Protein AF-A0A134AHN1-F1 (afdb_monomer_lite)

Foldseek 3Di:
DQFDDDPQFTAHPVRFGDAQWDDNVVGIFHDDRRFRDAQWDQDPVGIFGGDSRFGAQADDPQFGGDRRAGQQQFDDSVVGTFGDHRRFRDAQWDQDPVGIFGDDSRFGDFQDDPNFGGDRRDGDCFLADTPQFHGDSNRFGAQAWDDSVPGTFHDHSRHGD

pLDDT: mean 95.88, std 4.8, range [53.56, 98.69]

Structure (mmCIF, N/CA/C/O backbone):
data_AF-A0A134AHN1-F1
#
_entry.id   AF-A0A134AHN1-F1
#
loop_
_atom_site.group_PDB
_atom_site.id
_atom_site.type_symbol
_atom_site.label_atom_id
_atom_site.label_alt_id
_atom_site.label_comp_id
_atom_site.label_asym_id
_atom_site.label_entity_id
_atom_site.label_seq_id
_atom_site.pdbx_PDB_ins_code
_atom_site.Cartn_x
_atom_site.Cartn_y
_atom_site.Cartn_z
_atom_site.occupancy
_atom_site.B_iso_or_equiv
_atom_site.auth_seq_id
_atom_site.auth_comp_id
_atom_site.auth_asym_id
_atom_site.auth_atom_id
_atom_site.pdbx_PDB_model_num
ATOM 1 N N . LYS A 1 1 ? -21.675 -9.552 40.886 1.00 53.56 1 LYS A N 1
ATOM 2 C CA . LYS A 1 1 ? -21.637 -8.445 39.903 1.00 53.56 1 LYS A CA 1
ATOM 3 C C . LYS A 1 1 ? -20.474 -8.734 38.976 1.00 53.56 1 LYS A C 1
ATOM 5 O O . LYS A 1 1 ? -19.363 -8.850 39.470 1.00 53.56 1 LYS A O 1
ATOM 10 N N . GLY A 1 2 ? -20.753 -8.990 37.707 1.00 68.31 2 GLY A N 1
ATOM 11 C CA . GLY A 1 2 ? -19.753 -9.307 36.692 1.00 68.31 2 GLY A CA 1
ATOM 12 C C . GLY A 1 2 ? -20.062 -8.508 35.435 1.00 68.31 2 GLY A C 1
ATOM 13 O O . GLY A 1 2 ? -21.170 -7.985 35.310 1.00 68.31 2 GLY A O 1
ATOM 14 N N . GLN A 1 3 ? -19.077 -8.397 34.551 1.00 81.25 3 GLN A N 1
ATOM 15 C CA . GLN A 1 3 ? -19.270 -7.816 33.227 1.00 81.25 3 GLN A CA 1
ATOM 16 C C . GLN A 1 3 ? -20.392 -8.558 32.498 1.00 81.25 3 GLN A C 1
ATOM 18 O O . GLN A 1 3 ? -20.478 -9.786 32.569 1.00 81.25 3 GLN A O 1
ATOM 23 N N . THR A 1 4 ? -21.297 -7.826 31.856 1.00 89.25 4 THR A N 1
ATOM 24 C CA . THR A 1 4 ? -22.462 -8.437 31.211 1.00 89.25 4 THR A CA 1
ATOM 25 C C . THR A 1 4 ? -23.044 -7.531 30.137 1.00 89.25 4 THR A C 1
ATOM 27 O O . THR A 1 4 ? -22.864 -6.312 30.169 1.00 89.25 4 THR A O 1
ATOM 30 N N . TYR A 1 5 ? -23.765 -8.139 29.200 1.00 92.69 5 TYR A N 1
ATOM 31 C CA . TYR A 1 5 ? -24.588 -7.430 28.233 1.00 92.69 5 TYR A CA 1
ATOM 32 C C . TYR A 1 5 ? -26.025 -7.342 28.747 1.00 92.69 5 TYR A C 1
ATOM 34 O O . TYR A 1 5 ? -26.635 -8.359 29.074 1.00 92.69 5 TYR A O 1
ATOM 42 N N . VAL A 1 6 ? -26.590 -6.137 28.753 1.00 93.00 6 VAL A N 1
ATOM 43 C CA . VAL A 1 6 ? -28.021 -5.907 28.991 1.00 93.00 6 VAL A CA 1
ATOM 44 C C . VAL A 1 6 ? -28.563 -5.114 27.811 1.00 93.00 6 VAL A C 1
ATOM 46 O O . VAL A 1 6 ? -28.124 -3.995 27.566 1.00 93.00 6 VAL A O 1
ATOM 49 N N . ASN A 1 7 ? -29.492 -5.704 27.053 1.00 91.31 7 ASN A N 1
ATOM 50 C CA . ASN A 1 7 ? -30.094 -5.091 25.860 1.00 91.31 7 ASN A CA 1
ATOM 51 C C . ASN A 1 7 ? -29.064 -4.534 24.853 1.00 91.31 7 ASN A C 1
ATOM 53 O O . ASN A 1 7 ? -29.265 -3.472 24.277 1.00 91.31 7 ASN A O 1
ATOM 57 N N . GLY A 1 8 ? -27.946 -5.242 24.660 1.00 89.56 8 GLY A N 1
ATOM 58 C CA . GLY A 1 8 ? -26.881 -4.841 23.731 1.00 89.56 8 GLY A CA 1
ATOM 59 C C . GLY A 1 8 ? -25.847 -3.863 24.300 1.00 89.56 8 GLY A C 1
ATOM 60 O O . GLY A 1 8 ? -24.812 -3.669 23.672 1.00 89.56 8 GLY A O 1
ATOM 61 N N . ILE A 1 9 ? -26.064 -3.323 25.501 1.00 96.19 9 ILE A N 1
ATOM 62 C CA . ILE A 1 9 ? -25.103 -2.459 26.196 1.00 96.19 9 ILE A CA 1
ATOM 63 C C . ILE A 1 9 ? -24.217 -3.313 27.099 1.00 96.19 9 ILE A C 1
ATOM 65 O O . ILE A 1 9 ? -24.713 -4.082 27.926 1.00 96.19 9 ILE A O 1
ATOM 69 N N . PHE A 1 10 ? -22.904 -3.180 26.938 1.00 96.25 10 PHE A N 1
ATOM 70 C CA . PHE A 1 10 ? -21.909 -3.834 27.773 1.00 96.25 10 PHE A CA 1
ATOM 71 C C . PHE A 1 10 ? -21.612 -2.997 29.017 1.00 96.25 10 PHE A C 1
ATOM 73 O O . PHE A 1 10 ? -21.276 -1.813 28.922 1.00 96.25 10 PHE A O 1
ATOM 80 N N . TYR A 1 11 ? -21.714 -3.624 30.185 1.00 95.12 11 TYR A N 1
ATOM 81 C CA . TYR A 1 11 ? -21.464 -2.991 31.475 1.00 95.12 11 TYR A CA 1
ATOM 82 C C . TYR A 1 11 ? -20.178 -3.519 32.107 1.00 95.12 11 TYR A C 1
ATOM 84 O O . TYR A 1 11 ? -19.925 -4.727 32.125 1.00 95.12 11 TYR A O 1
ATOM 92 N N . GLY A 1 12 ? -19.390 -2.602 32.670 1.00 90.12 12 GLY A N 1
ATOM 93 C CA . GLY A 1 12 ? -18.228 -2.918 33.490 1.00 90.12 12 GLY A CA 1
ATOM 94 C C . GLY A 1 12 ? -18.612 -3.552 34.830 1.00 90.12 12 GLY A C 1
ATOM 95 O O . GLY A 1 12 ? -19.778 -3.607 35.227 1.00 90.12 12 GLY A O 1
ATOM 96 N N . SER A 1 13 ? -17.614 -4.023 35.580 1.00 87.31 13 SER A N 1
ATOM 97 C CA . SER A 1 13 ? -17.821 -4.592 36.922 1.00 87.31 13 SER A CA 1
ATOM 98 C C . SER A 1 13 ? -18.361 -3.581 37.944 1.00 87.31 13 SER A C 1
ATOM 100 O O . SER A 1 13 ? -18.943 -3.973 38.956 1.00 87.31 13 SER A O 1
ATOM 102 N N . ASP A 1 14 ? -18.173 -2.291 37.673 1.00 89.00 14 ASP A N 1
ATOM 103 C CA . ASP A 1 14 ? -18.717 -1.153 38.415 1.00 89.00 14 ASP A CA 1
ATOM 104 C C . ASP A 1 14 ? -20.216 -0.908 38.146 1.00 89.00 14 ASP A C 1
ATOM 106 O O . ASP A 1 14 ? -20.850 -0.133 38.861 1.00 89.00 14 ASP A O 1
ATOM 110 N N . GLY A 1 15 ? -20.803 -1.605 37.166 1.00 89.25 15 GLY A N 1
ATOM 111 C CA . GLY A 1 15 ? -22.199 -1.455 36.767 1.00 89.25 15 GLY A CA 1
ATOM 112 C C . GLY A 1 15 ? -22.466 -0.245 35.871 1.00 89.25 15 GLY A C 1
ATOM 113 O O . GLY A 1 15 ? -23.631 0.078 35.650 1.00 89.25 15 GLY A O 1
ATOM 114 N N . GLN A 1 16 ? -21.425 0.417 35.356 1.00 93.44 16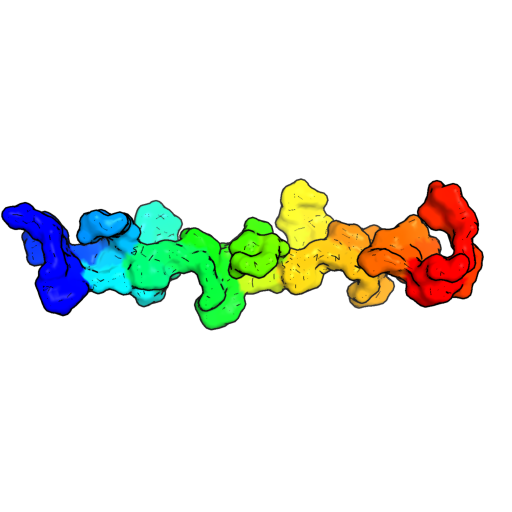 GLN A N 1
ATOM 115 C CA . GLN A 1 16 ? -21.550 1.507 34.387 1.00 93.44 16 GLN A CA 1
ATOM 116 C C . GLN A 1 16 ? -21.363 0.983 32.954 1.00 93.44 16 GLN A C 1
ATOM 118 O O . GLN A 1 16 ? -20.653 -0.010 32.760 1.00 93.44 16 GLN A O 1
ATOM 123 N N . PRO A 1 17 ? -21.973 1.618 31.933 1.00 95.81 17 PRO A N 1
ATOM 124 C CA . PRO A 1 17 ? -21.681 1.296 30.541 1.00 95.81 17 PRO A CA 1
ATOM 125 C C . PRO A 1 17 ? -20.183 1.437 30.254 1.00 95.81 17 PRO A C 1
ATOM 127 O O . PRO A 1 17 ? -19.556 2.437 30.617 1.00 95.81 17 PRO A O 1
ATOM 130 N N . ALA A 1 18 ? -19.612 0.437 29.591 1.00 96.56 18 ALA A N 1
ATOM 131 C CA . ALA A 1 18 ? -18.187 0.383 29.311 1.00 96.56 18 ALA A CA 1
ATOM 132 C C . ALA A 1 18 ? -17.716 1.560 28.441 1.00 96.56 18 ALA A C 1
ATOM 134 O O . ALA A 1 18 ? -18.338 1.911 27.434 1.00 96.56 18 ALA A O 1
ATOM 135 N N . ASN A 1 19 ? -16.589 2.160 28.822 1.00 96.12 19 ASN A N 1
ATOM 136 C CA . ASN A 1 19 ? -15.939 3.243 28.088 1.00 96.12 19 ASN A CA 1
ATOM 137 C C . ASN A 1 19 ? -14.426 3.004 28.053 1.00 96.12 19 ASN A C 1
ATOM 139 O O . ASN A 1 19 ? -13.768 3.049 29.089 1.00 96.12 19 ASN A O 1
ATOM 143 N N . GLY A 1 20 ? -13.878 2.736 26.869 1.00 96.50 20 GLY A N 1
ATOM 144 C CA . GLY A 1 20 ? -12.493 2.298 26.689 1.00 96.50 20 GLY A CA 1
ATOM 145 C C . GLY A 1 20 ? -12.382 0.810 26.357 1.00 96.50 20 GLY A C 1
ATOM 146 O O . GLY A 1 20 ? -13.337 0.193 25.891 1.00 96.50 20 GLY A O 1
ATOM 147 N N . TRP A 1 21 ? -11.202 0.230 26.563 1.00 97.38 21 TRP A N 1
ATOM 148 C CA . TRP A 1 21 ? -10.934 -1.177 26.259 1.00 97.38 21 TRP A CA 1
ATOM 149 C C . TRP A 1 21 ? -11.473 -2.115 27.339 1.00 97.38 21 TRP A C 1
ATOM 151 O O . TRP A 1 21 ? -11.109 -1.987 28.506 1.00 97.38 21 TRP A O 1
ATOM 161 N N . TYR A 1 22 ? -12.282 -3.091 26.934 1.00 96.50 22 TYR A N 1
ATOM 162 C CA . TYR A 1 22 ? -12.762 -4.167 27.799 1.00 96.50 22 TYR A CA 1
ATOM 163 C C . TYR A 1 22 ? -12.719 -5.506 27.068 1.00 96.50 22 TYR A C 1
ATOM 165 O O . TYR A 1 22 ? -12.975 -5.567 25.866 1.00 96.50 22 TYR A O 1
ATOM 173 N N . ASP A 1 23 ? -12.436 -6.576 27.805 1.00 94.88 23 ASP A N 1
ATOM 174 C CA . ASP A 1 23 ? -12.710 -7.943 27.367 1.00 94.88 23 ASP A CA 1
ATOM 175 C C . ASP A 1 23 ? -14.196 -8.247 27.589 1.00 94.88 23 ASP A C 1
ATOM 177 O O . ASP A 1 23 ? -14.688 -8.131 28.711 1.00 94.88 23 ASP A O 1
ATOM 181 N N . ASP A 1 24 ? -14.921 -8.585 26.523 1.00 93.44 24 ASP A N 1
ATOM 182 C CA . ASP A 1 24 ? -16.351 -8.907 26.600 1.00 93.44 24 ASP A CA 1
ATOM 183 C C . ASP A 1 24 ? -16.636 -10.405 26.793 1.00 93.44 24 ASP A C 1
ATOM 185 O O . ASP A 1 24 ? -17.789 -10.835 26.707 1.00 93.44 24 ASP A O 1
ATOM 189 N N . GLY A 1 25 ? -15.587 -11.195 27.039 1.00 91.44 25 GLY A N 1
ATOM 190 C CA . GLY A 1 25 ? -15.628 -12.650 27.151 1.00 91.44 25 GLY A CA 1
ATOM 191 C C . GLY A 1 25 ? -15.324 -13.375 25.840 1.00 91.44 25 GLY A C 1
ATOM 192 O O . GLY A 1 25 ? -15.030 -14.568 25.874 1.00 91.44 25 GLY A O 1
ATOM 193 N N . ASN A 1 26 ? -15.352 -12.680 24.696 1.00 92.00 26 ASN A N 1
ATOM 194 C CA . ASN A 1 26 ? -14.885 -13.221 23.417 1.00 92.00 26 ASN A CA 1
ATOM 195 C C . ASN A 1 26 ? -13.526 -12.639 23.023 1.00 92.00 26 ASN A C 1
ATOM 197 O O . ASN A 1 26 ? -12.647 -13.365 22.558 1.00 92.00 26 ASN A O 1
ATOM 201 N N . ALA A 1 27 ? -13.371 -11.320 23.147 1.00 95.94 27 ALA A N 1
ATOM 202 C CA . ALA A 1 27 ? -12.122 -10.620 22.884 1.00 95.94 27 ALA A CA 1
ATOM 203 C C . ALA A 1 27 ? -12.139 -9.211 23.495 1.00 95.94 27 ALA A C 1
ATOM 205 O O . ALA A 1 27 ? -13.161 -8.708 23.951 1.00 95.94 27 ALA A O 1
ATOM 206 N N . TRP A 1 28 ? -11.004 -8.519 23.389 1.00 97.06 28 TRP A N 1
ATOM 207 C CA . TRP A 1 28 ? -10.896 -7.102 23.729 1.00 97.06 28 TRP A CA 1
ATOM 208 C C . TRP A 1 28 ? -11.559 -6.204 22.686 1.00 97.06 28 TRP A C 1
ATOM 210 O O . TRP A 1 28 ? -11.210 -6.281 21.507 1.00 97.06 28 TRP A O 1
ATOM 220 N N . TYR A 1 29 ? -12.452 -5.314 23.101 1.00 98.00 29 TYR A N 1
ATOM 221 C CA . TYR A 1 29 ? -13.061 -4.296 22.249 1.00 98.00 29 TYR A CA 1
ATOM 222 C C . TYR A 1 29 ? -13.003 -2.925 22.918 1.00 98.00 29 TYR A C 1
ATOM 224 O O . TYR A 1 29 ? -13.057 -2.809 24.141 1.00 98.00 29 TYR A O 1
ATOM 232 N N . PHE A 1 30 ? -12.901 -1.882 22.105 1.00 98.25 30 PHE A N 1
ATOM 233 C CA . PHE A 1 30 ? -13.066 -0.509 22.538 1.00 98.25 30 PHE A CA 1
ATOM 234 C C . PHE A 1 30 ? -14.552 -0.152 22.536 1.00 98.25 30 PHE A C 1
ATOM 236 O O . PHE A 1 30 ? -15.218 -0.190 21.497 1.00 98.25 30 PHE A O 1
ATOM 243 N N . PHE A 1 31 ? -15.060 0.203 23.706 1.00 97.81 31 PHE A N 1
ATOM 244 C CA . PHE A 1 31 ? -16.441 0.588 23.928 1.00 97.81 31 PHE A CA 1
ATOM 245 C C . PHE A 1 31 ? -16.577 2.096 24.114 1.00 97.81 31 PHE A C 1
ATOM 247 O O . PHE A 1 31 ? -15.692 2.760 24.658 1.00 97.81 31 PHE A O 1
ATOM 254 N N . LYS A 1 32 ? -17.724 2.631 23.706 1.00 97.19 32 LYS A N 1
ATOM 255 C CA . LYS A 1 32 ? -18.173 3.980 24.040 1.00 97.19 32 LYS A CA 1
ATOM 256 C C . LYS A 1 32 ? -19.642 3.900 24.425 1.00 97.19 32 LYS A C 1
ATOM 258 O O . LYS A 1 32 ? -20.451 3.406 23.649 1.00 97.19 32 LYS A O 1
ATOM 263 N N . ASN A 1 33 ? -19.978 4.357 25.629 1.00 96.06 33 ASN A N 1
ATOM 264 C CA . ASN A 1 33 ? -21.319 4.226 26.207 1.00 96.06 33 ASN A CA 1
ATOM 265 C C . ASN A 1 33 ? -21.851 2.776 26.199 1.00 96.06 33 ASN A C 1
ATOM 267 O O . ASN A 1 33 ? -23.041 2.545 26.016 1.00 96.06 33 ASN A O 1
ATOM 271 N N . GLY A 1 34 ? -20.961 1.799 26.396 1.00 96.50 34 GLY A N 1
ATOM 272 C CA . GLY A 1 34 ? -21.275 0.370 26.421 1.00 96.50 34 GLY A CA 1
ATOM 273 C C . GLY A 1 34 ? -21.502 -0.282 25.054 1.00 96.50 34 GLY A C 1
ATOM 274 O O . GLY A 1 34 ? -21.751 -1.482 25.003 1.00 96.50 34 GLY A O 1
ATOM 275 N N . GLU A 1 35 ? -21.351 0.447 23.947 1.00 97.44 35 GLU A N 1
ATOM 276 C CA . GLU A 1 35 ? -21.405 -0.106 22.589 1.00 97.44 35 GLU A CA 1
ATOM 277 C C . GLU A 1 35 ? -20.005 -0.215 21.977 1.00 97.44 35 GLU A C 1
ATOM 279 O O . GLU A 1 35 ? -19.138 0.620 22.241 1.00 97.44 35 GLU A O 1
ATOM 284 N N . LYS A 1 36 ? -19.770 -1.230 21.135 1.00 97.69 36 LYS A N 1
ATOM 285 C CA . LYS A 1 36 ? -18.510 -1.373 20.388 1.00 97.69 36 LYS A CA 1
ATOM 286 C C . LYS A 1 36 ? -18.354 -0.193 19.433 1.00 97.69 36 LYS A C 1
ATOM 288 O O . LYS A 1 36 ? -19.121 -0.038 18.484 1.00 97.69 36 LYS A O 1
ATOM 293 N N . HIS A 1 37 ? -17.348 0.639 19.677 1.00 98.19 37 HIS A N 1
ATOM 294 C CA . HIS A 1 37 ? -17.238 1.932 19.009 1.00 98.19 37 HIS A CA 1
ATOM 295 C C . HIS A 1 37 ? -16.854 1.789 17.533 1.00 98.19 37 HIS A C 1
ATOM 297 O O . HIS A 1 37 ? -15.979 0.998 17.176 1.00 98.19 37 HIS A O 1
ATOM 303 N N . THR A 1 38 ? -17.464 2.610 16.681 1.00 98.31 38 THR A N 1
ATOM 304 C CA . THR A 1 38 ? -17.021 2.834 15.301 1.00 98.31 38 THR A CA 1
ATOM 305 C C . THR A 1 38 ? -16.828 4.328 15.091 1.00 98.31 38 THR A C 1
ATOM 307 O O . THR A 1 38 ? -17.692 5.128 15.443 1.00 98.31 38 THR A O 1
ATOM 310 N N . GLY A 1 39 ? -15.685 4.711 14.530 1.00 98.06 39 GLY A N 1
ATOM 311 C CA . GLY A 1 39 ? -15.283 6.105 14.369 1.00 98.06 39 GLY A CA 1
ATOM 312 C C . GLY A 1 39 ? -14.028 6.454 15.161 1.00 98.06 39 GLY A C 1
ATOM 313 O O . GLY A 1 39 ? -13.372 5.596 15.753 1.00 98.06 39 GLY A O 1
ATOM 314 N N . LYS A 1 40 ? -13.686 7.743 15.176 1.00 97.94 40 LYS A N 1
ATOM 315 C CA . LYS A 1 40 ? -12.516 8.244 15.903 1.00 97.94 40 LYS A CA 1
ATOM 316 C C . LYS A 1 40 ? -12.738 8.231 17.416 1.00 97.94 40 LYS A C 1
ATOM 318 O O . LYS A 1 40 ? -13.822 8.581 17.889 1.00 97.94 40 LYS A O 1
ATOM 323 N N . ALA A 1 41 ? -11.715 7.851 18.169 1.00 97.88 41 ALA A N 1
ATOM 324 C CA . ALA A 1 41 ? -11.631 8.014 19.619 1.00 97.88 41 ALA A CA 1
ATOM 325 C C . ALA A 1 41 ? -10.160 8.061 20.058 1.00 97.88 41 ALA A C 1
ATOM 327 O O . ALA A 1 41 ? -9.264 7.773 19.269 1.00 97.88 41 ALA A O 1
ATOM 328 N N . VAL A 1 42 ? -9.914 8.446 21.310 1.00 97.56 42 VAL A N 1
ATOM 329 C CA . VAL A 1 42 ? -8.570 8.481 21.896 1.00 97.56 42 VAL A CA 1
ATOM 330 C C . VAL A 1 42 ? -8.436 7.348 22.901 1.00 97.56 42 VAL A C 1
ATOM 332 O O . VAL A 1 42 ? -9.312 7.164 23.746 1.00 97.56 42 VAL A O 1
ATOM 335 N N . ASP A 1 43 ? -7.331 6.616 22.822 1.00 96.50 43 ASP A N 1
ATOM 336 C CA . ASP A 1 43 ? -6.911 5.664 23.846 1.00 96.50 43 ASP A CA 1
ATOM 337 C C . ASP A 1 43 ? -5.432 5.868 24.214 1.00 96.50 43 ASP A C 1
ATOM 339 O O . ASP A 1 43 ? -4.836 6.898 23.888 1.00 96.50 43 ASP A O 1
ATOM 343 N N . GLY A 1 44 ? -4.826 4.898 24.907 1.00 96.94 44 GLY A N 1
ATOM 344 C CA . GLY A 1 44 ? -3.417 4.964 25.310 1.00 96.94 44 GLY A CA 1
ATOM 345 C C . GLY A 1 44 ? -2.421 5.121 24.151 1.00 96.94 44 GLY A C 1
ATOM 346 O O . GLY A 1 44 ? -1.287 5.526 24.386 1.00 96.94 44 GLY A O 1
ATOM 347 N N . ASN A 1 45 ? -2.834 4.857 22.909 1.00 96.62 45 ASN A N 1
ATOM 348 C CA . ASN A 1 45 ? -2.002 4.958 21.713 1.00 96.62 45 ASN A CA 1
ATOM 349 C C . ASN A 1 45 ? -2.269 6.240 20.884 1.00 96.62 45 ASN A C 1
ATOM 351 O O . ASN A 1 45 ? -1.668 6.420 19.811 1.00 96.62 45 ASN A O 1
ATOM 355 N N . GLY A 1 46 ? -3.127 7.141 21.381 1.00 97.25 46 GLY A N 1
ATOM 356 C CA . GLY A 1 46 ? -3.480 8.427 20.767 1.00 97.25 46 GLY A CA 1
ATOM 357 C C . GLY A 1 46 ? -4.845 8.423 20.070 1.00 97.25 46 GLY A C 1
ATOM 358 O O . GLY A 1 46 ? -5.701 7.600 20.381 1.00 97.25 46 GLY A O 1
ATOM 359 N N . GLU A 1 47 ? -5.066 9.361 19.138 1.00 97.75 47 GLU A N 1
ATOM 360 C CA . GLU A 1 47 ? -6.252 9.330 18.264 1.00 97.75 47 GLU A CA 1
ATOM 361 C C . GLU A 1 47 ? -6.169 8.119 17.328 1.00 97.75 47 GLU A C 1
ATOM 363 O O . GLU A 1 47 ? -5.197 7.950 16.588 1.00 97.75 47 GLU A O 1
ATOM 368 N N . MET A 1 48 ? -7.218 7.305 17.362 1.00 98.38 48 MET A N 1
ATOM 369 C CA . MET A 1 48 ? -7.379 6.080 16.596 1.00 98.38 48 MET A CA 1
ATOM 370 C C . MET A 1 48 ? -8.748 6.056 15.928 1.00 98.38 48 MET A C 1
ATOM 372 O O . MET A 1 48 ? -9.718 6.611 16.445 1.00 98.38 48 MET A O 1
ATOM 376 N N . TYR A 1 49 ? -8.846 5.366 14.797 1.00 98.56 49 TYR A N 1
ATOM 377 C CA . TYR A 1 49 ? -10.116 4.999 14.190 1.00 98.56 49 TYR A CA 1
ATOM 378 C C . TYR A 1 49 ? -10.471 3.559 14.554 1.00 98.56 49 TYR A C 1
ATOM 380 O O . TYR A 1 49 ? -9.655 2.646 14.402 1.00 98.56 49 TYR A O 1
ATOM 388 N N . PHE A 1 50 ? -11.706 3.355 15.001 1.00 98.62 50 PHE A N 1
ATOM 389 C CA . PHE A 1 50 ? -12.237 2.051 15.371 1.00 98.62 50 PHE A CA 1
ATOM 390 C C . PHE A 1 50 ? -13.313 1.589 14.389 1.00 98.62 50 PHE A C 1
ATOM 392 O O . PHE A 1 50 ? -14.081 2.399 13.870 1.00 98.62 50 PHE A O 1
ATOM 399 N N . ILE A 1 51 ? -13.383 0.282 14.155 1.00 98.19 51 ILE A N 1
ATOM 400 C CA . ILE A 1 51 ? -14.471 -0.397 13.450 1.00 98.19 51 ILE A CA 1
ATOM 401 C C . ILE A 1 51 ? -14.944 -1.524 14.359 1.00 98.19 51 ILE A C 1
ATOM 403 O O . ILE A 1 51 ? -14.179 -2.441 14.661 1.00 98.19 51 ILE A O 1
ATOM 407 N N . ASN A 1 52 ? -16.195 -1.443 14.814 1.00 97.38 52 ASN A N 1
ATOM 408 C CA . ASN A 1 52 ? -16.803 -2.423 15.716 1.00 97.38 52 ASN A CA 1
ATOM 409 C C . ASN A 1 52 ? -15.909 -2.754 16.933 1.00 97.38 52 ASN A C 1
ATOM 411 O O . ASN A 1 52 ? -15.655 -3.915 17.262 1.00 97.38 52 ASN A O 1
ATOM 415 N N . GLY A 1 53 ? -15.368 -1.714 17.571 1.00 97.88 53 GLY A N 1
ATOM 416 C CA . GLY A 1 53 ? -14.519 -1.805 18.757 1.00 97.88 53 GLY A CA 1
ATOM 417 C C . GLY A 1 53 ? -13.109 -2.352 18.511 1.00 97.88 53 GLY A C 1
ATOM 418 O O . GLY A 1 53 ? -12.395 -2.628 19.468 1.00 97.88 53 GLY A O 1
ATOM 419 N N . LYS A 1 54 ? -12.672 -2.520 17.262 1.00 98.50 54 LYS A N 1
ATOM 420 C CA . LYS A 1 54 ? -11.290 -2.888 16.914 1.00 98.50 54 LYS A CA 1
ATOM 421 C C . LYS A 1 54 ? -10.609 -1.745 16.183 1.00 98.50 54 LYS A C 1
ATOM 423 O O . LYS A 1 54 ? -11.277 -0.963 15.518 1.00 98.50 54 LYS A O 1
ATOM 428 N N . TYR A 1 55 ? -9.285 -1.668 16.256 1.00 98.50 55 TYR A N 1
ATOM 429 C CA . TYR A 1 55 ? -8.535 -0.736 15.422 1.00 98.50 55 TYR A CA 1
ATOM 430 C C . TYR A 1 55 ? -8.791 -0.977 13.933 1.00 98.50 55 TYR A C 1
ATOM 432 O O . TYR A 1 55 ? -8.744 -2.112 13.451 1.00 98.50 55 TYR A O 1
ATOM 440 N N . ALA A 1 56 ? -9.041 0.110 13.206 1.00 98.38 56 ALA A N 1
ATOM 441 C CA . ALA A 1 56 ? -9.300 0.068 11.780 1.00 98.38 56 ALA A CA 1
ATOM 442 C C . ALA A 1 56 ? -8.086 -0.472 11.008 1.00 98.38 56 ALA A C 1
ATOM 444 O O . ALA A 1 56 ? -6.954 -0.029 11.197 1.00 98.38 56 ALA A O 1
ATOM 445 N N . ASN A 1 57 ? -8.364 -1.418 10.118 1.00 97.88 57 ASN A N 1
ATOM 446 C CA . ASN A 1 57 ? -7.437 -2.004 9.153 1.00 97.88 57 ASN A CA 1
ATOM 447 C C . ASN A 1 57 ? -8.134 -2.037 7.781 1.00 97.88 57 ASN A C 1
ATOM 449 O O . ASN A 1 57 ? -8.344 -3.097 7.196 1.00 97.88 57 ASN A O 1
ATOM 453 N N . ALA A 1 58 ? -8.639 -0.883 7.344 1.00 97.88 58 ALA A N 1
ATOM 454 C CA . ALA A 1 58 ? -9.552 -0.768 6.213 1.00 97.88 58 ALA A CA 1
ATOM 455 C C . ALA A 1 58 ? -9.519 0.635 5.598 1.00 97.88 58 ALA A C 1
ATOM 457 O O . ALA A 1 58 ? -9.004 1.586 6.190 1.00 97.88 58 ALA A O 1
ATOM 458 N N . TYR A 1 59 ? -10.113 0.756 4.413 1.00 98.25 59 TYR A N 1
ATOM 459 C CA . TYR A 1 59 ? -10.399 2.043 3.794 1.00 98.25 59 TYR A CA 1
ATOM 460 C C . TYR A 1 59 ? -11.639 2.679 4.415 1.00 98.25 59 TYR A C 1
ATOM 462 O O . TYR A 1 59 ? -12.699 2.056 4.465 1.00 98.25 59 TYR A O 1
ATOM 470 N N . ILE A 1 60 ? -11.506 3.931 4.834 1.00 97.88 60 ILE A N 1
ATOM 471 C CA . ILE A 1 60 ? -12.587 4.777 5.336 1.00 97.88 60 ILE A CA 1
ATOM 472 C C . ILE A 1 60 ? -12.488 6.094 4.573 1.00 97.88 60 ILE A C 1
ATOM 474 O O . ILE A 1 60 ? -11.439 6.736 4.596 1.00 97.88 60 ILE A O 1
ATOM 478 N N . ASP A 1 61 ? -13.542 6.457 3.843 1.00 96.31 61 ASP A N 1
ATOM 479 C CA . ASP A 1 61 ? -13.590 7.668 3.009 1.00 96.31 61 ASP A CA 1
ATOM 480 C C . ASP A 1 61 ? -12.380 7.814 2.062 1.00 96.31 61 ASP A C 1
ATOM 482 O O . ASP A 1 61 ? -11.824 8.892 1.865 1.00 96.31 61 ASP A O 1
ATOM 486 N N . GLY A 1 62 ? -11.937 6.691 1.485 1.00 96.50 62 GLY A N 1
ATOM 487 C CA . GLY A 1 62 ? -10.798 6.637 0.561 1.00 96.50 62 GLY A CA 1
ATOM 488 C C . GLY A 1 62 ? -9.416 6.654 1.225 1.00 96.50 62 GLY A C 1
ATOM 489 O O . GLY A 1 62 ? -8.417 6.463 0.533 1.00 96.50 62 GLY A O 1
ATOM 490 N N . LEU A 1 63 ? -9.339 6.806 2.548 1.00 98.25 63 LEU A N 1
ATOM 491 C CA . LEU A 1 63 ? -8.092 6.773 3.308 1.00 98.25 63 LEU A CA 1
ATOM 492 C C . LEU A 1 63 ? -7.887 5.399 3.940 1.00 98.25 63 LEU A C 1
ATOM 494 O O . LEU A 1 63 ? -8.769 4.873 4.620 1.00 98.25 63 LEU A O 1
ATOM 498 N N . PHE A 1 64 ? -6.714 4.810 3.732 1.00 98.62 64 PHE A N 1
ATOM 499 C CA . PHE A 1 64 ? -6.353 3.545 4.349 1.00 98.62 64 PHE A CA 1
ATOM 500 C C . PHE A 1 64 ? -5.870 3.755 5.781 1.00 98.62 64 PHE A C 1
ATOM 502 O O . PHE A 1 64 ? -4.889 4.466 6.035 1.00 98.62 64 PHE A O 1
ATOM 509 N N . TYR A 1 65 ? -6.547 3.088 6.708 1.00 98.62 65 TYR A N 1
ATOM 510 C CA . TYR A 1 65 ? -6.128 2.978 8.092 1.00 98.62 65 TYR A CA 1
ATOM 511 C C . TYR A 1 65 ? -5.458 1.629 8.326 1.00 98.62 65 TYR A C 1
ATOM 513 O O . TYR A 1 65 ? -5.987 0.589 7.933 1.00 98.62 65 TYR A O 1
ATOM 521 N N . LYS A 1 66 ? -4.316 1.659 9.008 1.00 98.12 66 LYS A N 1
ATOM 522 C CA . LYS A 1 66 ? -3.584 0.501 9.505 1.00 98.12 66 LYS A CA 1
ATOM 523 C C . LYS A 1 66 ? -3.434 0.648 11.013 1.00 98.12 66 LYS A C 1
ATOM 525 O O . LYS A 1 66 ? -2.932 1.667 11.486 1.00 98.12 66 LYS A O 1
ATOM 530 N N . ASP A 1 67 ? -3.903 -0.350 11.753 1.00 97.44 67 ASP A N 1
ATOM 531 C CA . ASP A 1 67 ? -3.864 -0.372 13.219 1.00 97.44 67 ASP A CA 1
ATOM 532 C C . ASP A 1 67 ? -4.412 0.920 13.851 1.00 97.44 67 ASP A C 1
ATOM 534 O O . ASP A 1 67 ? -3.851 1.489 14.784 1.00 97.44 67 ASP A O 1
ATOM 538 N N . GLY A 1 68 ? -5.530 1.400 13.299 1.00 98.12 68 GLY A N 1
ATOM 539 C CA . GLY A 1 68 ? -6.260 2.562 13.800 1.00 98.12 68 GLY A CA 1
ATOM 540 C C . GLY A 1 68 ? -5.680 3.911 13.376 1.00 98.12 68 GLY A C 1
ATOM 541 O O . GLY A 1 68 ? -6.343 4.927 13.575 1.00 98.12 68 GLY A O 1
ATOM 542 N N . LYS A 1 69 ? -4.509 3.954 12.729 1.00 98.38 69 LYS A N 1
ATOM 543 C CA . LYS A 1 69 ? -3.884 5.189 12.224 1.00 98.38 69 LYS A CA 1
ATOM 544 C C . LYS A 1 69 ? -3.896 5.241 10.707 1.00 98.38 69 LYS A C 1
ATOM 546 O O . LYS A 1 69 ? -3.922 4.211 10.045 1.00 98.38 69 LYS A O 1
ATOM 551 N N . LEU A 1 70 ? -3.834 6.446 10.144 1.00 98.38 70 LEU A N 1
ATOM 552 C CA . LEU A 1 70 ? -3.595 6.600 8.710 1.00 98.38 70 LEU A CA 1
ATOM 553 C C . LEU A 1 70 ? -2.266 5.938 8.340 1.00 98.38 70 LEU A C 1
ATOM 555 O O . LEU A 1 70 ? -1.236 6.210 8.966 1.00 98.38 70 LEU A O 1
ATOM 559 N N . ALA A 1 71 ? -2.291 5.091 7.314 1.00 98.50 71 ALA A N 1
ATOM 560 C CA . ALA A 1 71 ? -1.092 4.443 6.812 1.00 98.50 71 ALA A CA 1
ATOM 561 C C . ALA A 1 71 ? -0.097 5.495 6.291 1.00 98.50 71 ALA A C 1
ATOM 563 O O . ALA A 1 71 ? -0.442 6.358 5.487 1.00 98.50 71 ALA A O 1
ATOM 564 N N . ASN A 1 72 ? 1.143 5.439 6.769 1.00 97.88 72 ASN A N 1
ATOM 565 C CA . ASN A 1 72 ? 2.191 6.424 6.465 1.00 97.88 72 ASN A CA 1
ATOM 566 C C . ASN A 1 72 ? 3.519 5.759 6.078 1.00 97.88 72 ASN A C 1
ATOM 568 O O . ASN A 1 72 ? 4.596 6.314 6.288 1.00 97.88 72 ASN A O 1
ATOM 572 N N . TRP A 1 73 ? 3.444 4.530 5.571 1.00 98.25 73 TRP A N 1
ATOM 573 C CA . TRP A 1 73 ? 4.595 3.750 5.145 1.00 98.25 73 TRP A CA 1
ATOM 574 C C . TRP A 1 73 ? 4.156 2.635 4.193 1.00 98.25 73 TRP A C 1
ATOM 576 O O . TRP A 1 73 ? 3.013 2.603 3.737 1.00 98.25 73 TRP A O 1
ATOM 586 N N . TRP A 1 74 ? 5.054 1.694 3.916 1.00 98.38 74 TRP A N 1
ATOM 587 C CA . TRP A 1 74 ? 4.691 0.403 3.348 1.00 98.38 74 TRP A CA 1
ATOM 588 C C . TRP A 1 74 ? 3.691 -0.325 4.253 1.00 98.38 74 TRP A C 1
ATOM 590 O O . TRP A 1 74 ? 3.993 -0.622 5.409 1.00 98.38 74 TRP A O 1
ATOM 600 N N . CYS A 1 75 ? 2.507 -0.617 3.725 1.00 97.94 75 CYS A N 1
ATOM 601 C CA . CYS A 1 75 ? 1.472 -1.402 4.390 1.00 97.94 75 CYS A CA 1
ATOM 602 C C . CYS A 1 75 ? 0.837 -2.380 3.399 1.00 97.94 75 CYS A C 1
ATOM 604 O O . CYS A 1 75 ? 0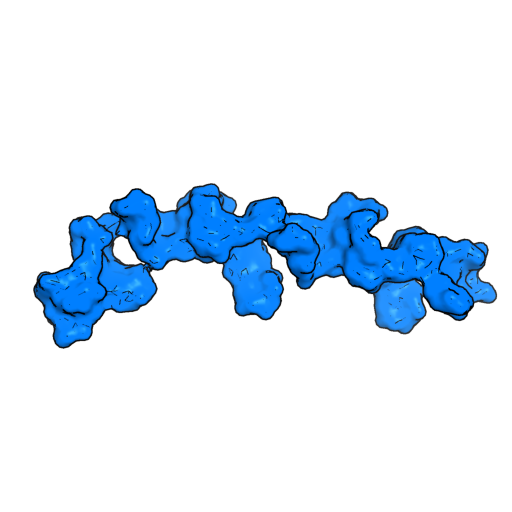.677 -2.057 2.221 1.00 97.94 75 CYS A O 1
ATOM 606 N N . ASP A 1 76 ? 0.446 -3.552 3.889 1.00 97.81 76 ASP A N 1
ATOM 607 C CA . ASP A 1 76 ? -0.448 -4.456 3.167 1.00 97.81 76 ASP A CA 1
ATOM 608 C C . ASP A 1 76 ? -1.902 -4.005 3.371 1.00 97.81 76 ASP A C 1
ATOM 610 O O . ASP A 1 76 ? -2.368 -3.906 4.512 1.00 97.81 76 ASP A O 1
ATOM 614 N N . ASP A 1 77 ? -2.595 -3.698 2.271 1.00 97.44 77 ASP A N 1
ATOM 615 C CA . ASP A 1 77 ? -4.003 -3.280 2.269 1.00 97.44 77 ASP A CA 1
ATOM 616 C C . ASP A 1 77 ? -4.996 -4.448 2.130 1.00 97.44 77 ASP A C 1
ATOM 618 O O . ASP A 1 77 ? -6.199 -4.231 1.974 1.00 97.44 77 ASP A O 1
ATOM 622 N N . GLY A 1 78 ? -4.496 -5.687 2.167 1.00 96.31 78 GLY A N 1
ATOM 623 C CA . GLY A 1 78 ? -5.254 -6.914 1.932 1.00 96.31 78 GLY A CA 1
ATOM 624 C C . GLY A 1 78 ? -5.250 -7.369 0.470 1.00 96.31 78 GLY A C 1
ATOM 625 O O . GLY A 1 78 ? -5.710 -8.473 0.182 1.00 96.31 78 GLY A O 1
ATOM 626 N N . LYS A 1 79 ? -4.734 -6.553 -0.460 1.00 96.69 79 LYS A N 1
ATOM 627 C CA . LYS A 1 79 ? -4.489 -6.947 -1.857 1.00 96.69 79 LYS A CA 1
ATOM 628 C C . LYS A 1 79 ? -3.002 -7.110 -2.132 1.00 96.69 79 LYS A C 1
ATOM 630 O O . LYS A 1 79 ? -2.607 -8.069 -2.791 1.00 96.69 79 LYS A O 1
ATOM 635 N N . ALA A 1 80 ? -2.192 -6.154 -1.684 1.00 97.94 80 ALA A N 1
ATOM 636 C CA . ALA A 1 80 ? -0.738 -6.200 -1.772 1.00 97.94 80 ALA A CA 1
ATOM 637 C C . ALA A 1 80 ? -0.098 -5.137 -0.863 1.00 97.94 80 ALA A C 1
ATOM 639 O O . ALA A 1 80 ? -0.765 -4.289 -0.279 1.00 97.94 80 ALA A O 1
ATOM 640 N N . TRP A 1 81 ? 1.234 -5.120 -0.836 1.00 98.12 81 TRP A N 1
ATOM 641 C CA . TRP A 1 81 ? 2.017 -4.060 -0.201 1.00 98.12 81 TRP A CA 1
ATOM 642 C C . TRP A 1 81 ? 2.032 -2.773 -1.022 1.00 98.12 81 TRP A C 1
ATOM 644 O O . TRP A 1 81 ? 2.446 -2.797 -2.180 1.00 98.12 81 TRP A O 1
ATOM 654 N N . TYR A 1 82 ? 1.674 -1.642 -0.428 1.00 98.69 82 TYR A N 1
ATOM 655 C CA . TYR A 1 82 ? 1.770 -0.324 -1.056 1.00 98.69 82 TYR A CA 1
ATOM 656 C C . TYR A 1 82 ? 2.416 0.676 -0.103 1.00 98.69 82 TYR A C 1
ATOM 658 O O . TYR A 1 82 ? 2.270 0.570 1.111 1.00 98.69 82 TYR A O 1
ATOM 666 N N . PHE A 1 83 ? 3.130 1.648 -0.653 1.00 98.69 83 PHE A N 1
ATOM 667 C CA . PHE A 1 83 ? 3.655 2.785 0.078 1.00 98.69 83 PHE A CA 1
ATOM 668 C C . PHE A 1 83 ? 2.565 3.847 0.205 1.00 98.69 83 PHE A C 1
ATOM 670 O O . PHE A 1 83 ? 2.057 4.354 -0.800 1.00 98.69 83 PHE A O 1
ATOM 677 N N . PHE A 1 84 ? 2.206 4.170 1.442 1.00 98.69 84 PHE A N 1
ATOM 678 C CA . PHE A 1 84 ? 1.184 5.152 1.764 1.00 98.69 84 PHE A CA 1
ATOM 679 C C . PHE A 1 84 ? 1.786 6.423 2.358 1.00 98.69 84 PHE A C 1
ATOM 681 O O . PHE A 1 84 ? 2.765 6.379 3.101 1.00 98.69 84 PHE A O 1
ATOM 688 N N . GLN A 1 85 ? 1.135 7.548 2.088 1.00 98.06 85 GLN A N 1
ATOM 689 C CA . GLN A 1 85 ? 1.305 8.793 2.826 1.00 98.06 85 GLN A CA 1
ATOM 690 C C . GLN A 1 85 ? -0.076 9.320 3.195 1.00 98.06 85 GLN A C 1
ATOM 692 O O . GLN A 1 85 ? -0.952 9.442 2.341 1.00 98.06 85 GLN A O 1
ATOM 697 N N . SER A 1 86 ? -0.288 9.596 4.478 1.00 97.44 86 SER A N 1
ATOM 698 C CA . SER A 1 86 ? -1.561 10.064 5.031 1.00 97.44 86 SER A CA 1
ATOM 699 C C . SER A 1 86 ? -2.763 9.204 4.613 1.00 97.44 86 SER A C 1
ATOM 701 O O . SER A 1 86 ? -3.840 9.719 4.336 1.00 97.44 86 SER A O 1
ATOM 703 N N . GLY A 1 87 ? -2.579 7.882 4.550 1.00 98.12 87 GLY A N 1
ATOM 704 C CA . GLY A 1 87 ? -3.601 6.908 4.159 1.00 98.12 87 GLY A CA 1
ATOM 705 C C . GLY A 1 87 ? -3.839 6.788 2.652 1.00 98.12 87 GLY A C 1
ATOM 706 O O . GLY A 1 87 ? -4.665 5.982 2.234 1.00 98.12 87 GLY A O 1
ATOM 707 N N . ILE A 1 88 ? -3.115 7.530 1.815 1.00 98.38 88 ILE A N 1
ATOM 708 C CA . ILE A 1 88 ? -3.261 7.506 0.354 1.00 98.38 88 ILE A CA 1
ATOM 709 C C . ILE A 1 88 ? -2.072 6.768 -0.259 1.00 98.38 88 ILE A C 1
ATOM 711 O O . ILE A 1 88 ? -0.934 6.968 0.163 1.00 98.38 88 ILE A O 1
ATOM 715 N N . LYS A 1 89 ? -2.317 5.913 -1.260 1.00 98.56 89 LYS A N 1
ATOM 716 C CA . LYS A 1 89 ? -1.238 5.291 -2.043 1.00 98.56 89 LYS A CA 1
ATOM 717 C C . LYS A 1 89 ? -0.421 6.388 -2.715 1.00 98.56 89 LYS A C 1
ATOM 719 O O . LYS A 1 89 ? -0.959 7.187 -3.480 1.00 98.56 89 LYS A O 1
ATOM 724 N N . HIS A 1 90 ? 0.866 6.443 -2.399 1.00 98.38 90 HIS A N 1
ATOM 725 C CA . HIS A 1 90 ? 1.693 7.580 -2.773 1.00 98.38 90 HIS A CA 1
ATOM 726 C C . HIS A 1 90 ? 1.952 7.640 -4.277 1.00 98.38 90 HIS A C 1
ATOM 728 O O . HIS A 1 90 ? 2.243 6.625 -4.911 1.00 98.38 90 HIS A O 1
ATOM 734 N N . ASN A 1 91 ? 1.924 8.852 -4.820 1.00 98.00 91 ASN A N 1
ATOM 735 C CA . ASN A 1 91 ? 2.309 9.161 -6.188 1.00 98.00 91 ASN A CA 1
ATOM 736 C C . ASN A 1 91 ? 3.366 10.273 -6.154 1.00 98.00 91 ASN A C 1
ATOM 738 O O . ASN A 1 91 ? 3.195 11.292 -5.485 1.00 98.00 91 ASN A O 1
ATOM 742 N N . GLY A 1 92 ? 4.464 10.093 -6.884 1.00 97.94 92 GLY A N 1
ATOM 743 C CA . GLY A 1 92 ? 5.584 11.031 -6.900 1.00 97.94 92 GLY A CA 1
ATOM 744 C C . GLY A 1 92 ? 6.764 10.602 -6.027 1.00 97.94 92 GLY A C 1
ATOM 745 O O . GLY A 1 92 ? 6.949 9.426 -5.727 1.00 97.94 92 GLY A O 1
ATOM 746 N N . PHE A 1 93 ? 7.628 11.549 -5.651 1.00 97.94 93 PHE A N 1
ATOM 747 C CA . PHE A 1 93 ? 8.819 11.226 -4.862 1.00 97.94 93 PHE A CA 1
ATOM 748 C C . PHE A 1 93 ? 8.472 10.953 -3.397 1.00 97.94 93 PHE A C 1
ATOM 750 O O . PHE A 1 93 ? 7.824 11.771 -2.752 1.00 97.94 93 PHE A O 1
ATOM 757 N N . GLY A 1 94 ? 8.951 9.834 -2.865 1.00 97.44 94 GLY A N 1
ATOM 758 C CA . GLY A 1 94 ? 8.899 9.477 -1.448 1.00 97.44 94 GLY A CA 1
ATOM 759 C C . GLY A 1 94 ? 10.255 8.960 -0.977 1.00 97.44 94 GLY A C 1
ATOM 760 O O . GLY A 1 94 ? 11.129 8.670 -1.797 1.00 97.44 94 GLY A O 1
ATOM 761 N N . THR A 1 95 ? 10.434 8.852 0.335 1.00 97.75 95 THR A N 1
ATOM 762 C CA . THR A 1 95 ? 11.640 8.277 0.938 1.00 97.75 95 THR A CA 1
ATOM 763 C C . THR A 1 95 ? 11.233 7.095 1.791 1.00 97.75 95 THR A C 1
ATOM 765 O O . THR A 1 95 ? 10.397 7.245 2.679 1.00 97.75 95 THR A O 1
ATOM 768 N N . ASP A 1 96 ? 11.841 5.945 1.526 1.00 97.44 96 ASP A N 1
ATOM 769 C CA . ASP A 1 96 ? 11.741 4.773 2.383 1.00 97.44 96 ASP A CA 1
ATOM 770 C C . ASP A 1 96 ? 13.130 4.275 2.811 1.00 97.44 96 ASP A C 1
ATOM 772 O O . ASP A 1 96 ? 14.123 4.998 2.693 1.00 97.44 96 ASP A O 1
ATOM 776 N N . ALA A 1 97 ? 13.212 3.047 3.328 1.00 97.75 97 ALA A N 1
ATOM 777 C CA . ALA A 1 97 ? 14.474 2.442 3.752 1.00 97.75 97 ALA A CA 1
ATOM 778 C C . ALA A 1 97 ? 15.512 2.318 2.616 1.00 97.75 97 ALA A C 1
ATOM 780 O O . ALA A 1 97 ? 16.709 2.297 2.887 1.00 97.75 97 ALA A O 1
ATOM 781 N N . ASN A 1 98 ? 15.082 2.292 1.349 1.00 97.12 98 ASN A N 1
ATOM 782 C CA . ASN A 1 98 ? 15.966 2.262 0.183 1.00 97.12 98 ASN A CA 1
ATOM 783 C C . ASN A 1 98 ? 16.369 3.674 -0.291 1.00 97.12 98 ASN A C 1
ATOM 785 O O . ASN A 1 98 ? 17.076 3.826 -1.295 1.00 97.12 98 ASN A O 1
ATOM 789 N N . GLY A 1 99 ? 15.938 4.719 0.418 1.00 97.81 99 GLY A N 1
ATOM 790 C CA . GLY A 1 99 ? 16.187 6.120 0.106 1.00 97.81 99 GLY A CA 1
ATOM 791 C C . GLY A 1 99 ? 15.081 6.739 -0.745 1.00 97.81 99 GLY A C 1
ATOM 792 O O . GLY A 1 99 ? 13.941 6.278 -0.775 1.00 97.81 99 GLY A O 1
ATOM 793 N N . ARG A 1 100 ? 15.408 7.832 -1.440 1.00 98.00 100 ARG A N 1
ATOM 794 C CA . ARG A 1 100 ? 14.437 8.547 -2.276 1.00 98.00 100 ARG A CA 1
ATOM 795 C C . ARG A 1 100 ? 14.097 7.724 -3.522 1.00 98.00 100 ARG A C 1
ATOM 797 O O . ARG A 1 100 ? 15.000 7.297 -4.245 1.00 98.00 100 ARG A O 1
ATOM 804 N N . ARG A 1 101 ? 12.805 7.529 -3.782 1.00 98.31 101 ARG A N 1
ATOM 805 C CA . ARG A 1 101 ? 12.244 6.784 -4.920 1.00 98.31 101 ARG A CA 1
ATOM 806 C C . ARG A 1 101 ? 11.043 7.517 -5.501 1.00 98.31 101 ARG A C 1
ATOM 808 O O . ARG A 1 101 ? 10.415 8.324 -4.821 1.00 98.31 101 ARG A O 1
ATOM 815 N N . TYR A 1 102 ? 10.751 7.269 -6.771 1.00 98.38 102 TYR A N 1
ATOM 816 C CA . TYR A 1 102 ? 9.534 7.718 -7.436 1.00 98.38 102 TYR A CA 1
ATOM 817 C C . TYR A 1 102 ? 8.490 6.604 -7.381 1.00 98.38 102 TYR A C 1
ATOM 819 O O . TYR A 1 102 ? 8.789 5.456 -7.716 1.00 98.38 102 TYR A O 1
ATOM 827 N N . PHE A 1 103 ? 7.285 6.944 -6.941 1.00 98.56 103 PHE A N 1
ATOM 828 C CA . PHE A 1 103 ? 6.182 6.020 -6.738 1.00 98.56 103 PHE A CA 1
ATOM 829 C C . PHE A 1 103 ? 5.034 6.322 -7.691 1.00 98.56 103 PHE A C 1
ATOM 831 O O . PHE A 1 103 ? 4.770 7.485 -8.000 1.00 98.56 103 PHE A O 1
ATOM 838 N N . ILE A 1 104 ? 4.351 5.266 -8.118 1.00 98.19 104 ILE A N 1
ATOM 839 C CA . ILE A 1 104 ? 3.100 5.309 -8.868 1.00 98.19 104 ILE A CA 1
ATOM 840 C C . ILE A 1 104 ? 2.137 4.345 -8.188 1.00 98.19 104 ILE A C 1
ATOM 842 O O . ILE A 1 104 ? 2.467 3.173 -8.000 1.00 98.19 104 ILE A O 1
ATOM 846 N N . ASP A 1 105 ? 0.991 4.862 -7.755 1.00 97.44 105 ASP A N 1
ATOM 847 C CA . ASP A 1 105 ? -0.038 4.130 -7.011 1.00 97.44 105 ASP A CA 1
ATOM 848 C C . ASP A 1 105 ? 0.522 3.289 -5.854 1.00 97.44 105 ASP A C 1
ATOM 850 O O . ASP A 1 105 ? 0.149 2.135 -5.634 1.00 97.44 105 ASP A O 1
ATOM 854 N N . GLY A 1 106 ? 1.449 3.879 -5.094 1.00 98.25 106 GLY A N 1
ATOM 855 C CA . GLY A 1 106 ? 2.077 3.256 -3.932 1.00 98.25 106 GLY A CA 1
ATOM 856 C C . GLY A 1 106 ? 3.066 2.139 -4.272 1.00 98.25 106 GLY A C 1
ATOM 857 O O . GLY A 1 106 ? 3.474 1.396 -3.385 1.00 98.25 106 GLY A O 1
ATOM 858 N N . LYS A 1 107 ? 3.477 1.984 -5.530 1.00 98.44 107 LYS A N 1
ATOM 859 C CA . LYS A 1 107 ? 4.548 1.067 -5.946 1.00 98.44 107 LYS A CA 1
ATOM 860 C C . LYS A 1 107 ? 5.727 1.861 -6.474 1.00 98.44 107 LYS A C 1
ATOM 862 O O . LYS A 1 107 ? 5.556 2.977 -6.950 1.00 98.44 107 LYS A O 1
ATOM 867 N N . TYR A 1 108 ? 6.922 1.283 -6.439 1.00 98.44 108 TYR A N 1
ATOM 868 C CA . TYR A 1 108 ? 8.041 1.862 -7.174 1.00 98.44 108 TYR A CA 1
ATOM 869 C C . TYR A 1 108 ? 7.718 1.967 -8.663 1.00 98.44 108 TYR A C 1
ATOM 871 O O . TYR A 1 108 ? 7.246 1.009 -9.282 1.00 98.44 108 TYR A O 1
ATOM 879 N N . ALA A 1 109 ? 8.002 3.135 -9.229 1.00 98.25 109 ALA A N 1
ATOM 880 C CA . ALA A 1 109 ? 7.807 3.396 -10.639 1.00 98.25 109 ALA A CA 1
ATOM 881 C C . ALA A 1 109 ? 8.711 2.491 -11.483 1.00 98.25 109 ALA A C 1
ATOM 883 O O . ALA A 1 109 ? 9.926 2.430 -11.279 1.00 98.25 109 ALA A O 1
ATOM 884 N N . ASN A 1 110 ? 8.092 1.813 -12.443 1.00 97.56 110 ASN A N 1
ATOM 885 C CA . ASN A 1 110 ? 8.742 0.947 -13.413 1.00 97.56 110 ASN A CA 1
ATOM 886 C C . ASN A 1 110 ? 8.136 1.246 -14.789 1.00 97.56 110 ASN A C 1
ATOM 888 O O . ASN A 1 110 ? 7.043 0.784 -15.103 1.00 97.56 110 ASN A O 1
ATOM 892 N N . GLY A 1 111 ? 8.821 2.076 -15.574 1.00 95.50 111 GLY A N 1
ATOM 893 C CA . GLY A 1 111 ? 8.372 2.538 -16.887 1.00 95.50 111 GLY A CA 1
ATOM 894 C C . GLY A 1 111 ? 8.691 4.013 -17.120 1.00 95.50 111 GLY A C 1
ATOM 895 O O . GLY A 1 111 ? 9.431 4.626 -16.351 1.00 95.50 111 GLY A O 1
ATOM 896 N N . ILE A 1 112 ? 8.143 4.590 -18.190 1.00 95.50 112 ILE A N 1
ATOM 897 C CA . ILE A 1 112 ? 8.328 6.010 -18.507 1.00 95.50 112 ILE A CA 1
ATOM 898 C C . ILE A 1 112 ? 7.266 6.845 -17.789 1.00 95.50 112 ILE A C 1
ATOM 900 O O . ILE A 1 112 ? 6.072 6.662 -18.008 1.00 95.50 112 ILE A O 1
ATOM 904 N N . TYR A 1 113 ? 7.709 7.813 -16.989 1.00 95.44 113 TYR A N 1
ATOM 905 C CA . TYR A 1 113 ? 6.846 8.783 -16.317 1.00 95.44 113 TYR A CA 1
ATOM 906 C C . TYR A 1 113 ? 7.441 10.178 -16.476 1.00 95.44 113 TYR A C 1
ATOM 908 O O . TYR A 1 113 ? 8.633 10.379 -16.242 1.00 95.44 113 TYR A O 1
ATOM 916 N N . ASN A 1 114 ? 6.630 11.153 -16.898 1.00 93.19 114 ASN A N 1
ATOM 917 C CA . ASN A 1 114 ? 7.083 12.529 -17.153 1.00 93.19 114 ASN A CA 1
ATOM 918 C C . ASN A 1 114 ? 8.349 12.594 -18.037 1.00 93.19 114 ASN A C 1
ATOM 920 O O . ASN A 1 114 ? 9.284 13.343 -17.753 1.00 93.19 114 ASN A O 1
ATOM 924 N N . GLY A 1 115 ? 8.402 11.749 -19.073 1.00 93.19 115 GLY A N 1
ATOM 925 C CA . GLY A 1 115 ? 9.508 11.692 -20.036 1.00 93.19 115 GLY A CA 1
ATOM 926 C C . GLY A 1 115 ? 10.806 11.056 -19.525 1.00 93.19 115 GLY A C 1
ATOM 927 O O . GLY A 1 115 ? 11.805 11.088 -20.235 1.00 93.19 115 GLY A O 1
ATOM 928 N N . LYS A 1 116 ? 10.825 10.480 -18.316 1.00 95.56 116 LYS A N 1
ATOM 929 C CA . LYS A 1 116 ? 11.992 9.777 -17.764 1.00 95.56 116 LYS A CA 1
ATOM 930 C C . LYS A 1 116 ? 11.680 8.301 -17.575 1.00 95.56 116 LYS A C 1
ATOM 932 O O . LYS A 1 116 ? 10.610 7.964 -17.075 1.00 95.56 116 LYS A O 1
ATOM 937 N N . LEU A 1 117 ? 12.622 7.433 -17.934 1.00 97.50 117 LEU A N 1
ATOM 938 C CA . LEU A 1 117 ? 12.550 6.007 -17.631 1.00 97.50 117 LEU A CA 1
ATOM 939 C C . LEU A 1 117 ? 12.885 5.775 -16.156 1.00 97.50 117 LEU A C 1
ATOM 941 O O . LEU A 1 117 ? 13.915 6.242 -15.669 1.00 97.50 117 LEU A O 1
ATOM 945 N N . TYR A 1 118 ? 12.041 5.021 -15.464 1.00 98.00 118 TYR A N 1
ATOM 946 C CA . TYR A 1 118 ? 12.247 4.598 -14.087 1.00 98.00 118 TYR A CA 1
ATOM 947 C C . TYR A 1 118 ? 12.365 3.081 -13.990 1.00 98.00 118 TYR A C 1
ATOM 949 O O . TYR A 1 118 ? 11.614 2.358 -14.643 1.00 98.00 118 TYR A O 1
ATOM 957 N N . LYS A 1 119 ? 13.274 2.617 -13.133 1.00 97.81 119 LYS A N 1
ATOM 958 C CA . LYS A 1 119 ? 13.391 1.227 -12.688 1.00 97.81 119 LYS A CA 1
ATOM 959 C C . LYS A 1 119 ? 13.510 1.225 -11.175 1.00 97.81 119 LYS A C 1
ATOM 961 O O . LYS A 1 119 ? 14.350 1.944 -10.633 1.00 97.81 119 LYS A O 1
ATOM 966 N N . ASP A 1 120 ? 12.646 0.474 -10.503 1.00 97.44 120 ASP A N 1
ATOM 967 C CA . ASP A 1 120 ? 12.587 0.422 -9.039 1.00 97.44 120 ASP A CA 1
ATOM 968 C C . ASP A 1 120 ? 12.530 1.822 -8.399 1.00 97.44 120 ASP A C 1
ATOM 970 O O . ASP A 1 120 ? 13.146 2.088 -7.369 1.00 97.44 120 ASP A O 1
ATOM 974 N N . GLY A 1 121 ? 11.812 2.749 -9.048 1.00 97.88 121 GLY A N 1
ATOM 975 C CA . GLY A 1 121 ? 11.635 4.128 -8.597 1.00 97.88 121 GLY A CA 1
ATOM 976 C C . GLY A 1 121 ? 12.857 5.037 -8.777 1.00 97.88 121 GLY A C 1
ATOM 977 O O . GLY A 1 121 ? 12.807 6.196 -8.361 1.00 97.88 121 GLY A O 1
ATOM 978 N N . LEU A 1 122 ? 13.942 4.566 -9.395 1.00 98.06 122 LEU A N 1
ATOM 979 C CA . LEU A 1 122 ? 15.117 5.364 -9.755 1.00 98.06 122 LEU A CA 1
ATOM 980 C C . LEU A 1 122 ? 15.104 5.709 -11.238 1.00 98.06 122 LEU A C 1
ATOM 982 O O . LEU A 1 122 ? 14.687 4.898 -12.059 1.00 98.06 122 LEU A O 1
ATOM 986 N N . VAL A 1 123 ? 15.602 6.896 -11.590 1.00 97.12 123 VAL A N 1
ATOM 987 C CA . VAL A 1 123 ? 15.797 7.261 -12.999 1.00 97.12 123 VAL A CA 1
ATOM 988 C C . VAL A 1 123 ? 16.854 6.338 -13.600 1.00 97.12 123 VAL A C 1
ATOM 990 O O . VAL A 1 123 ? 17.984 6.280 -13.114 1.00 97.12 123 VAL A O 1
ATOM 993 N N . SER A 1 124 ? 16.481 5.632 -14.660 1.00 96.50 124 SER A N 1
ATOM 994 C CA . SER A 1 124 ? 17.354 4.747 -15.419 1.00 96.50 124 SER A CA 1
ATOM 995 C C . SER A 1 124 ? 17.898 5.463 -16.653 1.00 96.50 124 SER A C 1
ATOM 997 O O . SER A 1 124 ? 17.205 6.269 -17.272 1.00 96.50 124 SER A O 1
ATOM 999 N N . LYS A 1 125 ? 19.135 5.134 -17.035 1.00 94.56 125 LYS A N 1
ATOM 1000 C CA . LYS A 1 125 ? 19.747 5.567 -18.302 1.00 94.56 125 LYS A CA 1
ATOM 1001 C C . LYS A 1 125 ? 19.453 4.595 -19.455 1.00 94.56 125 LYS A C 1
ATOM 1003 O O . LYS A 1 125 ? 20.077 4.700 -20.501 1.00 94.56 125 LYS A O 1
ATOM 1008 N N . GLY A 1 126 ? 18.544 3.640 -19.251 1.00 94.69 126 GLY A N 1
ATOM 1009 C CA . GLY A 1 126 ? 18.259 2.593 -20.225 1.00 94.69 126 GLY A CA 1
ATOM 1010 C C . GLY A 1 126 ? 19.249 1.433 -20.147 1.00 94.69 126 GLY A C 1
ATOM 1011 O O . GLY A 1 126 ? 19.814 1.178 -19.083 1.00 94.69 126 GLY A O 1
ATOM 1012 N N . GLN A 1 127 ? 19.401 0.702 -21.250 1.00 95.25 127 GLN A N 1
ATOM 1013 C CA . GLN A 1 127 ? 20.139 -0.565 -21.328 1.00 95.25 127 GLN A CA 1
ATOM 1014 C C . GLN A 1 127 ? 19.704 -1.566 -20.242 1.00 95.25 127 GLN A C 1
ATOM 1016 O O . GLN A 1 127 ? 20.512 -2.183 -19.551 1.00 95.25 127 GLN A O 1
ATOM 1021 N N . THR A 1 128 ? 18.397 -1.671 -20.015 1.00 96.56 128 THR A N 1
ATOM 1022 C CA . THR A 1 128 ? 17.833 -2.526 -18.968 1.00 96.56 128 THR A CA 1
ATOM 1023 C C . THR A 1 128 ? 16.417 -2.933 -19.317 1.00 96.56 128 THR A C 1
ATOM 1025 O O . THR A 1 128 ? 15.677 -2.198 -19.970 1.00 96.56 128 THR A O 1
ATOM 1028 N N . TYR A 1 129 ? 16.000 -4.069 -18.772 1.00 96.81 129 TYR A N 1
ATOM 1029 C CA . TYR A 1 129 ? 14.594 -4.422 -18.700 1.00 96.81 129 TYR A CA 1
ATOM 1030 C C . TYR A 1 129 ? 13.878 -3.631 -17.612 1.00 96.81 129 TYR A C 1
ATOM 1032 O O . TYR A 1 129 ? 14.403 -3.467 -16.503 1.00 96.81 129 TYR A O 1
ATOM 1040 N N . VAL A 1 130 ? 12.663 -3.198 -17.932 1.00 97.25 130 VAL A N 1
ATOM 1041 C CA . VAL A 1 130 ? 11.671 -2.683 -16.990 1.00 97.25 130 VAL A CA 1
ATOM 1042 C C . VAL A 1 130 ? 10.318 -3.273 -17.382 1.00 97.25 130 VAL A C 1
ATOM 1044 O O . VAL A 1 130 ? 9.896 -3.135 -18.526 1.00 97.25 130 VAL A O 1
ATOM 1047 N N . ASN A 1 131 ? 9.657 -3.984 -16.461 1.00 94.19 131 ASN A N 1
ATOM 1048 C CA . ASN A 1 131 ? 8.390 -4.693 -16.713 1.00 94.19 131 ASN A CA 1
ATOM 1049 C C . ASN A 1 131 ? 8.388 -5.559 -17.993 1.00 94.19 131 ASN A C 1
ATOM 1051 O O . ASN A 1 131 ? 7.412 -5.593 -18.737 1.00 94.19 131 ASN A O 1
ATOM 1055 N N . GLY A 1 132 ? 9.498 -6.255 -18.261 1.00 94.00 132 GLY A N 1
ATOM 1056 C CA . GLY A 1 132 ? 9.630 -7.144 -19.422 1.00 94.00 132 GLY A CA 1
ATOM 1057 C C . GLY A 1 132 ? 9.887 -6.443 -20.761 1.00 94.00 132 GLY A C 1
ATOM 1058 O O . GLY A 1 132 ? 10.024 -7.128 -21.768 1.00 94.00 132 GLY A O 1
ATOM 1059 N N . ILE A 1 133 ? 9.998 -5.113 -20.779 1.00 96.81 133 ILE A N 1
ATOM 1060 C CA . ILE A 1 133 ? 10.392 -4.326 -21.953 1.00 96.81 133 ILE A CA 1
ATOM 1061 C C . ILE A 1 133 ? 11.863 -3.949 -21.814 1.00 96.81 133 ILE A C 1
ATOM 1063 O O . ILE A 1 133 ? 12.265 -3.395 -20.788 1.00 96.81 133 ILE A O 1
ATOM 1067 N N . PHE A 1 134 ? 12.670 -4.261 -22.826 1.00 97.44 134 PHE A N 1
ATOM 1068 C CA . PHE A 1 134 ? 14.049 -3.802 -22.912 1.00 97.44 134 PHE A CA 1
ATOM 1069 C C . PHE A 1 134 ? 14.090 -2.369 -23.431 1.00 97.44 134 PHE A C 1
ATOM 1071 O O . PHE A 1 134 ? 13.536 -2.062 -24.488 1.00 97.44 134 PHE A O 1
ATOM 1078 N N . TYR A 1 135 ? 14.770 -1.504 -22.689 1.00 97.38 135 TYR A N 1
ATOM 1079 C CA . TYR A 1 135 ? 15.022 -0.131 -23.093 1.00 97.38 135 TYR A CA 1
ATOM 1080 C C . TYR A 1 135 ? 16.471 0.005 -23.548 1.00 97.38 135 TYR A C 1
ATOM 1082 O O . TYR A 1 135 ? 17.374 -0.433 -22.832 1.00 97.38 135 TYR A O 1
ATOM 1090 N N . GLY A 1 136 ? 16.687 0.634 -24.703 1.00 94.69 136 GLY A N 1
ATOM 1091 C CA . GLY A 1 136 ? 18.014 0.981 -25.206 1.00 94.69 136 GLY A CA 1
ATOM 1092 C C . GLY A 1 136 ? 18.691 2.052 -24.350 1.00 94.69 136 GLY A C 1
ATOM 1093 O O . GLY A 1 136 ? 18.102 2.577 -23.405 1.00 94.69 136 GLY A O 1
ATOM 1094 N N . SER A 1 137 ? 19.942 2.391 -24.655 1.00 91.75 137 SER A N 1
ATOM 1095 C CA . SER A 1 137 ? 20.715 3.430 -23.948 1.00 91.75 137 SER A CA 1
ATOM 1096 C C . SER A 1 137 ? 20.175 4.859 -24.123 1.00 91.75 137 SER A C 1
ATOM 1098 O O . SER A 1 137 ? 20.591 5.774 -23.416 1.00 91.75 137 SER A O 1
ATOM 1100 N N . ASP A 1 138 ? 19.231 5.053 -25.041 1.00 90.25 138 ASP A N 1
ATOM 1101 C CA . ASP A 1 138 ? 18.439 6.271 -25.224 1.00 90.25 138 ASP A CA 1
ATOM 1102 C C . ASP A 1 138 ? 17.228 6.352 -24.272 1.00 90.25 138 ASP A C 1
ATOM 1104 O O . ASP A 1 138 ? 16.523 7.363 -24.237 1.00 90.25 138 ASP A O 1
ATOM 1108 N N . GLY A 1 139 ? 16.982 5.301 -23.482 1.00 92.12 139 GLY A N 1
ATOM 1109 C CA . GLY A 1 139 ? 15.852 5.209 -22.563 1.00 92.12 139 GLY A CA 1
ATOM 1110 C C . GLY A 1 139 ? 14.508 4.946 -23.249 1.00 92.12 139 GLY A C 1
ATOM 1111 O O . GLY A 1 139 ? 13.476 5.075 -22.587 1.00 92.12 139 GLY A O 1
ATOM 1112 N N . GLN A 1 140 ? 14.504 4.575 -24.534 1.00 93.62 140 GLN A N 1
ATOM 1113 C CA . GLN A 1 140 ? 13.310 4.194 -25.295 1.00 93.62 140 GLN A CA 1
ATOM 1114 C C . GL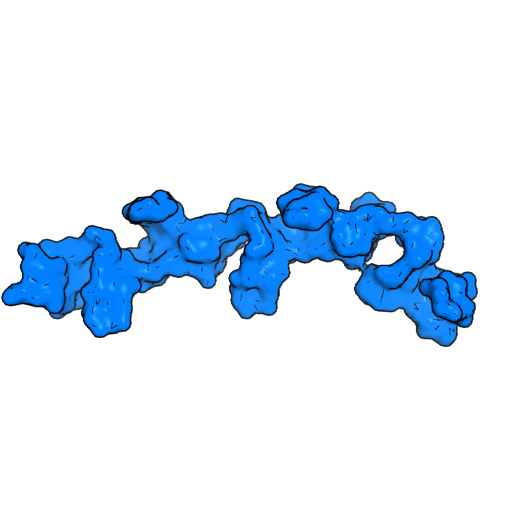N A 1 140 ? 13.211 2.670 -25.440 1.00 93.62 140 GLN A C 1
ATOM 1116 O O . GLN A 1 140 ? 14.230 1.984 -25.336 1.00 93.62 140 GLN A O 1
ATOM 1121 N N . PRO A 1 141 ? 12.006 2.107 -25.656 1.00 95.94 141 PRO A N 1
ATOM 1122 C CA . PRO A 1 141 ? 11.869 0.693 -25.992 1.00 95.94 141 PRO A CA 1
ATOM 1123 C C . PRO A 1 141 ? 12.735 0.338 -27.206 1.00 95.94 141 PRO A C 1
ATOM 1125 O O . PRO A 1 141 ? 12.699 1.022 -28.227 1.00 95.94 141 PRO A O 1
ATOM 1128 N N . ALA A 1 142 ? 13.527 -0.723 -27.090 1.00 96.88 142 ALA A N 1
ATOM 1129 C CA . ALA A 1 142 ? 14.467 -1.124 -28.128 1.00 96.88 142 ALA A CA 1
ATOM 1130 C C . ALA A 1 142 ? 13.751 -1.578 -29.413 1.00 96.88 142 ALA A C 1
ATOM 1132 O O . ALA A 1 142 ? 12.867 -2.428 -29.362 1.00 96.88 142 ALA A O 1
ATOM 1133 N 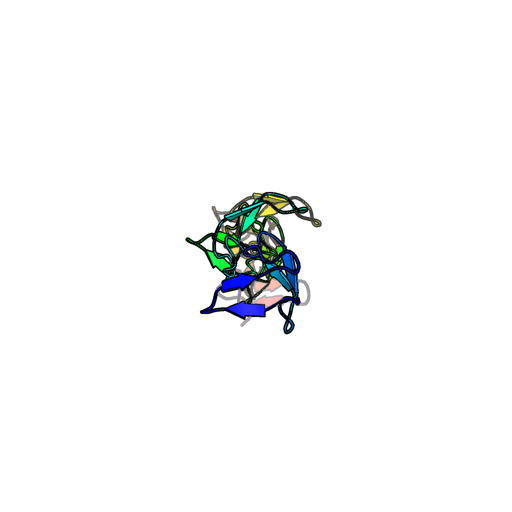N . ASN A 1 143 ? 14.158 -1.057 -30.573 1.00 96.94 143 ASN A N 1
ATOM 1134 C CA . ASN A 1 143 ? 13.542 -1.390 -31.866 1.00 96.94 143 ASN A CA 1
ATOM 1135 C C . ASN A 1 143 ? 14.589 -1.719 -32.950 1.00 96.94 143 ASN A C 1
ATOM 1137 O O . ASN A 1 143 ? 14.533 -1.217 -34.072 1.00 96.94 143 ASN A O 1
ATOM 1141 N N . ALA A 1 144 ? 15.620 -2.475 -32.564 1.00 96.00 144 ALA A N 1
ATOM 1142 C CA . ALA A 1 144 ? 16.744 -2.882 -33.406 1.00 96.00 144 ALA A CA 1
ATOM 1143 C C . ALA A 1 144 ? 17.500 -4.059 -32.758 1.00 96.00 144 ALA A C 1
ATOM 1145 O O . ALA A 1 144 ? 17.034 -4.655 -31.787 1.00 96.00 144 ALA A O 1
ATOM 1146 N N . TRP A 1 145 ? 18.690 -4.382 -33.266 1.00 96.44 145 TRP A N 1
ATOM 1147 C CA . TRP A 1 145 ? 19.620 -5.287 -32.590 1.00 96.44 145 TRP A CA 1
ATOM 1148 C C . TRP A 1 145 ? 20.251 -4.613 -31.368 1.00 96.44 145 TRP A C 1
ATOM 1150 O O . TRP A 1 145 ? 20.843 -3.542 -31.496 1.00 96.44 145 TRP A O 1
ATOM 1160 N N . TYR A 1 146 ? 20.168 -5.259 -30.206 1.00 96.19 146 TYR A N 1
ATOM 1161 C CA . TYR A 1 146 ? 20.838 -4.830 -28.976 1.00 96.19 146 TYR A CA 1
ATOM 1162 C C . TYR A 1 146 ? 21.491 -6.020 -28.278 1.00 96.19 146 TYR A C 1
ATOM 1164 O O . TYR A 1 146 ? 20.939 -7.120 -28.266 1.00 96.19 146 TYR A O 1
ATOM 1172 N N . ASP A 1 147 ? 22.636 -5.773 -27.649 1.00 94.50 147 ASP A N 1
ATOM 1173 C CA . ASP A 1 147 ? 23.185 -6.652 -26.619 1.00 94.50 147 ASP A CA 1
ATOM 1174 C C . ASP A 1 147 ? 22.495 -6.347 -25.287 1.00 94.50 147 ASP A C 1
ATOM 1176 O O . ASP A 1 147 ? 22.608 -5.235 -24.769 1.00 94.50 147 ASP A O 1
ATOM 1180 N N . ASP A 1 148 ? 21.764 -7.307 -24.729 1.00 93.44 148 ASP A N 1
ATOM 1181 C CA . ASP A 1 148 ? 21.054 -7.111 -23.461 1.00 93.44 148 ASP A CA 1
ATOM 1182 C C . ASP A 1 148 ? 21.907 -7.400 -22.214 1.00 93.44 148 ASP A C 1
ATOM 1184 O O . ASP A 1 148 ? 21.389 -7.400 -21.094 1.00 93.44 148 ASP A O 1
ATOM 1188 N N . GLY A 1 149 ? 23.207 -7.637 -22.410 1.00 91.12 149 GLY A N 1
ATOM 1189 C CA . GLY A 1 149 ? 24.168 -8.028 -21.385 1.00 91.12 149 GLY A CA 1
ATOM 1190 C C . GLY A 1 149 ? 24.405 -9.537 -21.314 1.00 91.12 149 GLY A C 1
ATOM 1191 O O . GLY A 1 149 ? 25.357 -9.956 -20.659 1.00 91.12 149 GLY A O 1
ATOM 1192 N N . ASN A 1 150 ? 23.575 -10.349 -21.981 1.00 92.44 150 ASN A N 1
ATOM 1193 C CA . ASN A 1 150 ? 23.821 -11.783 -22.153 1.00 92.44 150 ASN A CA 1
ATOM 1194 C C . ASN A 1 150 ? 24.215 -12.126 -23.594 1.00 92.44 150 ASN A C 1
ATOM 1196 O O . ASN A 1 150 ? 25.142 -12.906 -23.807 1.00 92.44 150 ASN A O 1
ATOM 1200 N N . ALA A 1 151 ? 23.475 -11.603 -24.574 1.00 94.94 151 ALA A N 1
ATOM 1201 C CA . ALA A 1 151 ? 23.742 -11.796 -25.996 1.00 94.94 151 ALA A CA 1
ATOM 1202 C C . ALA A 1 151 ? 23.034 -10.724 -26.838 1.00 94.94 151 ALA A C 1
ATOM 1204 O O . ALA A 1 151 ? 22.197 -9.963 -26.347 1.00 94.94 151 ALA A O 1
ATOM 1205 N N . TRP A 1 152 ? 23.334 -10.723 -28.137 1.00 96.50 152 TRP A N 1
ATOM 1206 C CA . TRP A 1 152 ? 22.631 -9.915 -29.125 1.00 96.50 152 TRP A CA 1
ATOM 1207 C C . TRP A 1 152 ? 21.273 -10.521 -29.478 1.00 96.50 152 TRP A C 1
ATOM 1209 O O . TRP A 1 152 ? 21.190 -11.685 -29.868 1.00 96.50 152 TRP A O 1
ATOM 1219 N N . TYR A 1 153 ? 20.226 -9.706 -29.402 1.00 96.94 153 TYR A N 1
ATOM 1220 C CA . TYR A 1 153 ? 18.877 -10.048 -29.848 1.00 96.94 153 TYR A CA 1
ATOM 1221 C C . TYR A 1 153 ? 18.319 -8.926 -30.716 1.00 96.94 153 TYR A C 1
ATOM 1223 O O . TYR A 1 153 ? 18.662 -7.756 -30.528 1.00 96.94 153 TYR A O 1
ATOM 1231 N N . PHE A 1 154 ? 17.443 -9.279 -31.655 1.00 97.00 154 PHE A N 1
ATOM 1232 C CA . PHE A 1 154 ? 16.621 -8.296 -32.341 1.00 97.00 154 PHE A CA 1
ATOM 1233 C C . PHE A 1 154 ? 15.410 -7.984 -31.468 1.00 97.00 154 PHE A C 1
ATOM 1235 O O . PHE A 1 154 ? 14.750 -8.890 -30.957 1.00 97.00 154 PHE A O 1
ATOM 1242 N N . PHE A 1 155 ? 15.131 -6.701 -31.276 1.00 97.75 155 PHE A N 1
ATOM 1243 C CA . PHE A 1 155 ? 13.992 -6.235 -30.507 1.00 97.75 155 PHE A CA 1
ATOM 1244 C C . PHE A 1 155 ? 13.019 -5.473 -31.395 1.00 97.75 155 PHE A C 1
ATOM 1246 O O . PHE A 1 155 ? 13.436 -4.691 -32.249 1.00 97.75 155 PHE A O 1
ATOM 1253 N N . VAL A 1 156 ? 11.729 -5.664 -31.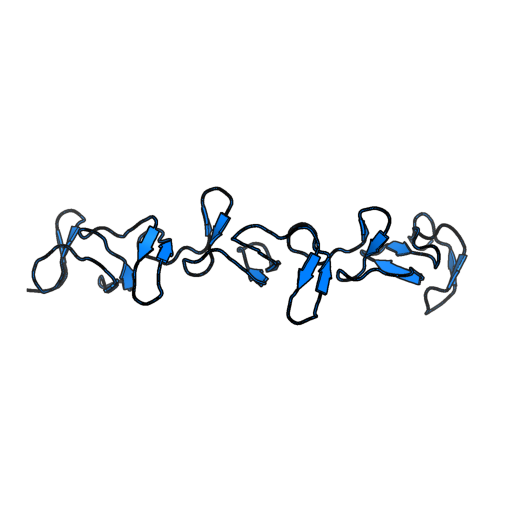129 1.00 97.19 156 VAL A N 1
ATOM 1254 C CA . VAL A 1 156 ? 10.646 -4.818 -31.637 1.00 97.19 156 VAL A CA 1
ATOM 1255 C C . VAL A 1 156 ? 9.848 -4.332 -30.437 1.00 97.19 156 VAL A C 1
ATOM 1257 O O . VAL A 1 156 ? 9.416 -5.140 -29.611 1.00 97.19 156 VAL A O 1
ATOM 1260 N N . ASP A 1 157 ? 9.715 -3.014 -30.292 1.00 96.25 157 ASP A N 1
ATOM 1261 C CA . ASP A 1 157 ? 9.069 -2.365 -29.139 1.00 96.25 157 ASP A CA 1
ATOM 1262 C C . ASP A 1 157 ? 9.552 -2.903 -27.771 1.00 96.25 157 ASP A C 1
ATOM 1264 O O . ASP A 1 157 ? 8.791 -3.087 -26.817 1.00 96.25 157 ASP A O 1
ATOM 1268 N N . GLY A 1 158 ? 10.850 -3.194 -27.684 1.00 95.94 158 GLY A N 1
ATOM 1269 C CA . GLY A 1 158 ? 11.552 -3.694 -26.506 1.00 95.94 158 GLY A CA 1
ATOM 1270 C C . GLY A 1 158 ? 11.326 -5.173 -26.186 1.00 95.94 158 GLY A C 1
ATOM 1271 O O . GLY A 1 158 ? 11.781 -5.635 -25.139 1.00 95.94 158 GLY A O 1
ATOM 1272 N N . LYS A 1 159 ? 10.668 -5.942 -27.060 1.00 97.00 159 LYS A N 1
ATOM 1273 C CA . LYS A 1 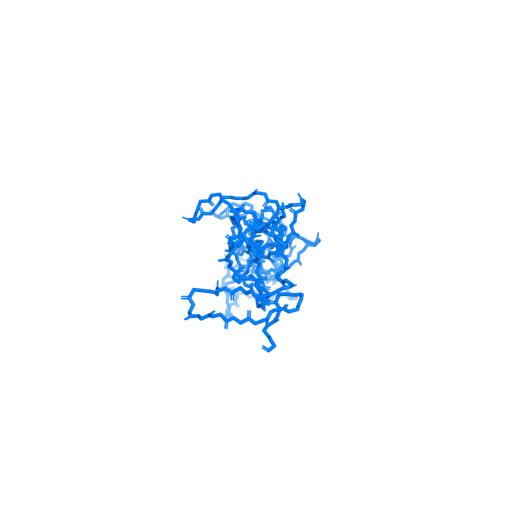159 ? 10.496 -7.397 -26.916 1.00 97.00 159 LYS A CA 1
ATOM 1274 C C . LYS A 1 159 ? 11.424 -8.153 -27.858 1.00 97.00 159 LYS A C 1
ATOM 1276 O O . LYS A 1 159 ? 11.580 -7.753 -29.006 1.00 97.00 159 LYS A O 1
ATOM 1281 N N . LYS A 1 160 ? 12.019 -9.245 -27.372 1.00 95.31 160 LYS A N 1
ATOM 1282 C CA . LYS A 1 160 ? 12.895 -10.115 -28.171 1.00 95.31 160 LYS A CA 1
ATOM 1283 C C . LYS A 1 160 ? 12.116 -10.810 -29.288 1.00 95.31 160 LYS A C 1
ATOM 1285 O O . LYS A 1 160 ? 11.005 -11.282 -29.041 1.00 95.31 160 LYS A O 1
ATOM 1290 N N . HIS A 1 161 ? 12.749 -10.921 -30.449 1.00 90.06 161 HIS A N 1
ATOM 1291 C CA . HIS A 1 161 ? 12.293 -11.657 -31.624 1.00 90.06 161 HIS A CA 1
ATOM 1292 C C . HIS A 1 161 ? 13.336 -12.672 -32.089 1.00 90.06 161 HIS A C 1
ATOM 1294 O O . HIS A 1 161 ? 14.547 -12.415 -31.895 1.00 90.06 161 HIS A O 1
#

Secondary structure (DSSP, 8-state):
---EEETTEEE-TTSSBP-EEEE-SSSEEEEETTEE--EEEEETTEEEEEETTEE--EEETTEEEETTEE--SEEE-SSSEEEEETTEE--EEEEETTEEEEEETTEE--EEETTEEEETTEEP-SSEEETTEEE-TTSSBP-SEEE-SS-EEEEETTEE-

Sequence (161 aa):
KGQTYVNGIFYGSDGQPANGWYDDGNAWYFFKNGEKHTGKAVDGNGEMYFINGKYANAYIDGLFYKDGKLANWWCDDGKAWYFFQSGIKHNGFGTDANGRRYFIDGKYANGIYNGKLYKDGLVSKGQTYVNGIFYGSDGQPANAWYDDGNAWYFFVDGKKH

Radius of gyration: 25.29 Å; chains: 1; bounding box: 54×26×73 Å